Protein AF-A0A2L2X9V8-F1 (afdb_monomer_lite)

Organism: NCBI:txid1898651

Structure (mmCIF, N/CA/C/O backbone):
data_AF-A0A2L2X9V8-F1
#
_entry.id   AF-A0A2L2X9V8-F1
#
loop_
_atom_site.group_PDB
_atom_site.id
_atom_site.type_symbol
_atom_site.label_atom_id
_atom_site.label_alt_id
_atom_site.label_comp_id
_atom_site.label_asym_id
_atom_site.label_entity_id
_atom_site.label_seq_id
_atom_site.pdbx_PDB_ins_code
_atom_site.Cartn_x
_atom_site.Cartn_y
_atom_site.Cartn_z
_atom_site.occupancy
_atom_site.B_iso_or_equiv
_atom_site.auth_seq_id
_atom_site.auth_comp_id
_atom_site.auth_asym_id
_atom_site.auth_atom_id
_atom_site.pdbx_PDB_model_num
ATOM 1 N N . MET A 1 1 ? -13.965 -17.299 -2.813 1.00 47.41 1 MET A N 1
ATOM 2 C CA . MET A 1 1 ? -12.659 -17.551 -3.462 1.00 47.41 1 MET A CA 1
ATOM 3 C C . MET A 1 1 ? -11.838 -18.395 -2.498 1.00 47.41 1 MET A C 1
ATOM 5 O O . MET A 1 1 ? -11.581 -17.929 -1.399 1.00 47.41 1 MET A O 1
ATOM 9 N N . ALA A 1 2 ? -11.554 -19.656 -2.834 1.00 51.97 2 ALA A N 1
ATOM 10 C CA . ALA A 1 2 ? -10.773 -20.550 -1.978 1.00 51.97 2 ALA A CA 1
ATOM 11 C C . ALA A 1 2 ? -9.277 -20.301 -2.220 1.00 51.97 2 ALA A C 1
ATOM 13 O O . ALA A 1 2 ? -8.839 -20.264 -3.369 1.00 51.97 2 ALA A O 1
ATOM 14 N N . PHE A 1 3 ? -8.502 -20.085 -1.158 1.00 63.81 3 PHE A N 1
ATOM 15 C CA . PHE A 1 3 ? -7.055 -19.905 -1.263 1.00 63.81 3 PHE A CA 1
ATOM 16 C C . PHE A 1 3 ? -6.394 -21.240 -1.614 1.00 63.81 3 PHE A C 1
ATOM 18 O O . PHE A 1 3 ? -6.679 -22.260 -0.987 1.00 63.81 3 PHE A O 1
ATOM 25 N N . ARG A 1 4 ? -5.517 -21.246 -2.623 1.00 75.06 4 ARG A N 1
ATOM 26 C CA . ARG A 1 4 ? -4.735 -22.435 -2.975 1.00 75.06 4 ARG A CA 1
ATOM 27 C C . ARG A 1 4 ? -3.573 -22.557 -1.993 1.00 75.06 4 ARG A C 1
ATOM 29 O O . ARG A 1 4 ? -2.796 -21.616 -1.845 1.00 75.06 4 ARG A O 1
ATOM 36 N N . ILE A 1 5 ? -3.447 -23.716 -1.346 1.00 78.94 5 ILE A N 1
ATOM 37 C CA . ILE A 1 5 ? -2.298 -24.038 -0.489 1.00 78.94 5 ILE A CA 1
ATOM 38 C C . ILE A 1 5 ? -1.003 -23.750 -1.268 1.00 78.94 5 ILE A C 1
ATOM 40 O O . ILE A 1 5 ? -0.872 -24.154 -2.424 1.00 78.94 5 ILE A O 1
ATOM 44 N N . GLY A 1 6 ? -0.076 -23.006 -0.657 1.00 83.44 6 GLY A N 1
ATOM 45 C CA . GLY A 1 6 ? 1.194 -22.607 -1.278 1.00 83.44 6 GLY A CA 1
ATOM 46 C C . GLY A 1 6 ? 1.152 -21.332 -2.134 1.00 83.44 6 GLY A C 1
ATOM 47 O O . GLY A 1 6 ? 2.173 -20.965 -2.708 1.00 83.44 6 GLY A O 1
ATOM 48 N N . THR A 1 7 ? 0.011 -20.639 -2.235 1.00 88.62 7 THR A N 1
ATOM 49 C CA . THR A 1 7 ? -0.079 -19.303 -2.858 1.00 88.62 7 THR A CA 1
ATOM 50 C C . THR A 1 7 ? -0.395 -18.255 -1.790 1.00 88.62 7 THR A C 1
ATOM 52 O O . THR A 1 7 ? -1.373 -18.428 -1.057 1.00 88.62 7 THR A O 1
ATOM 55 N N . PRO A 1 8 ? 0.394 -17.173 -1.670 1.00 92.50 8 PRO A N 1
ATOM 56 C CA . PRO A 1 8 ? 0.120 -16.144 -0.677 1.00 92.50 8 PRO A CA 1
ATOM 57 C C . PRO A 1 8 ? -1.165 -15.380 -1.017 1.00 92.50 8 PRO A C 1
ATOM 59 O O . PRO A 1 8 ? -1.542 -15.253 -2.181 1.00 92.50 8 PRO A O 1
ATOM 62 N N . TYR A 1 9 ? -1.822 -14.827 0.007 1.00 89.62 9 TYR A N 1
ATOM 63 C CA . TYR A 1 9 ? -2.959 -13.913 -0.173 1.00 89.62 9 TYR A CA 1
ATOM 64 C C . TYR A 1 9 ? -2.565 -12.671 -0.988 1.00 89.62 9 TYR A C 1
ATOM 66 O O . TYR A 1 9 ? -3.306 -12.219 -1.862 1.00 89.62 9 TYR A O 1
ATOM 74 N N . 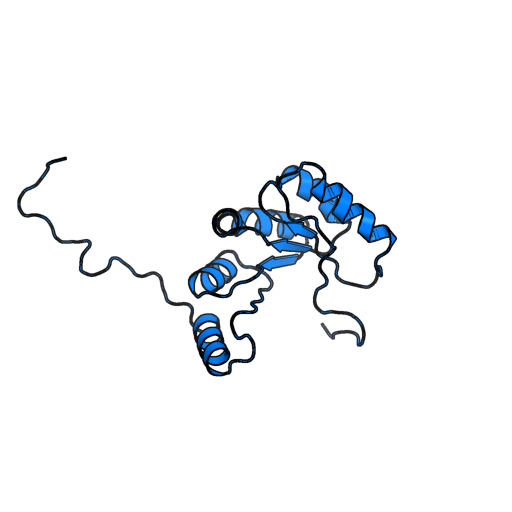LEU A 1 10 ? -1.383 -12.136 -0.684 1.00 93.25 10 LEU A N 1
ATOM 75 C CA . LEU A 1 10 ? -0.794 -10.946 -1.274 1.00 93.25 10 LEU A CA 1
ATOM 76 C C . LEU A 1 10 ? 0.725 -11.128 -1.280 1.00 93.25 10 LEU A C 1
ATOM 78 O O . LEU A 1 10 ? 1.285 -11.590 -0.286 1.00 93.25 10 LEU A O 1
ATOM 82 N N . ALA A 1 11 ? 1.375 -10.764 -2.382 1.00 96.19 11 ALA A N 1
ATOM 83 C CA . ALA A 1 11 ? 2.827 -10.720 -2.488 1.00 96.19 11 ALA A CA 1
ATOM 84 C C . ALA A 1 11 ? 3.242 -9.353 -3.043 1.00 96.19 11 ALA A C 1
ATOM 86 O O . ALA A 1 11 ? 2.618 -8.859 -3.979 1.00 96.19 11 ALA A O 1
ATOM 87 N N . ILE A 1 12 ? 4.257 -8.722 -2.457 1.00 96.44 12 ILE A N 1
ATOM 88 C CA . ILE A 1 12 ? 4.754 -7.414 -2.900 1.00 96.44 12 ILE A CA 1
ATOM 89 C C . ILE A 1 12 ? 6.044 -7.642 -3.674 1.00 96.44 12 ILE A C 1
ATOM 91 O O . ILE A 1 12 ? 6.932 -8.343 -3.188 1.00 96.44 12 ILE A O 1
ATOM 95 N N . VAL A 1 13 ? 6.131 -7.082 -4.877 1.00 95.62 13 VAL A N 1
ATOM 96 C CA . VAL A 1 13 ? 7.367 -7.125 -5.661 1.00 95.62 13 VAL A CA 1
ATOM 97 C C . VAL A 1 13 ? 8.426 -6.266 -4.969 1.00 95.62 13 VAL A C 1
ATOM 99 O O . VAL A 1 13 ? 8.074 -5.182 -4.501 1.00 95.62 13 VAL A O 1
ATOM 102 N N . PRO A 1 14 ? 9.690 -6.722 -4.873 1.00 92.88 14 PRO A N 1
ATOM 103 C CA . PRO A 1 14 ? 10.737 -5.929 -4.245 1.00 92.88 14 PRO A CA 1
ATOM 104 C C . PRO A 1 14 ? 10.878 -4.551 -4.897 1.00 92.88 14 PRO A C 1
ATOM 106 O O . PRO A 1 14 ? 10.948 -4.440 -6.122 1.00 92.88 14 PRO A O 1
ATOM 109 N N . ASP A 1 15 ? 10.957 -3.519 -4.066 1.00 88.44 15 ASP A N 1
ATOM 110 C CA . ASP A 1 15 ? 11.143 -2.128 -4.458 1.00 88.44 15 ASP A CA 1
ATOM 111 C C . ASP A 1 15 ? 12.434 -1.546 -3.859 1.00 88.44 15 ASP A C 1
ATOM 113 O O . ASP A 1 15 ? 13.041 -2.106 -2.943 1.00 88.44 15 ASP A O 1
ATOM 117 N N . ILE A 1 16 ? 12.878 -0.409 -4.398 1.00 82.75 16 ILE A N 1
ATOM 118 C CA . ILE A 1 16 ? 13.930 0.412 -3.787 1.00 82.75 16 ILE A CA 1
ATOM 119 C C . ILE A 1 16 ? 13.243 1.552 -3.058 1.00 82.75 16 ILE A C 1
ATOM 121 O O . ILE A 1 16 ? 12.562 2.356 -3.685 1.00 82.75 16 ILE A O 1
ATOM 125 N N . VAL A 1 17 ? 13.450 1.658 -1.749 1.00 67.75 17 VAL A N 1
ATOM 126 C CA . VAL A 1 17 ? 12.905 2.747 -0.930 1.00 67.75 17 VAL A CA 1
ATOM 127 C C . VAL A 1 17 ? 13.786 3.996 -1.087 1.00 67.75 17 VAL A C 1
ATOM 129 O O . VAL A 1 17 ? 14.706 4.186 -0.297 1.00 67.75 17 VAL A O 1
ATOM 132 N N . ALA A 1 18 ? 13.557 4.826 -2.115 1.00 58.00 18 ALA A N 1
ATOM 133 C CA . ALA A 1 18 ? 14.247 6.113 -2.311 1.00 58.00 18 ALA A CA 1
ATOM 134 C C . ALA A 1 18 ? 13.605 6.995 -3.410 1.00 58.00 18 ALA A C 1
ATOM 136 O O . ALA A 1 18 ? 12.823 6.520 -4.228 1.00 58.00 18 ALA A O 1
ATOM 137 N N . ASP A 1 19 ? 13.990 8.276 -3.432 1.00 56.91 19 ASP A N 1
ATOM 138 C CA . ASP A 1 19 ? 13.474 9.373 -4.276 1.00 56.91 19 ASP A CA 1
ATOM 139 C C . ASP A 1 19 ? 14.181 9.462 -5.656 1.00 56.91 19 ASP A C 1
ATOM 141 O O . ASP A 1 19 ? 14.655 10.521 -6.060 1.00 56.91 19 ASP A O 1
ATOM 145 N N . GLY A 1 20 ? 14.351 8.331 -6.356 1.00 59.19 20 GLY A N 1
ATOM 146 C CA . GLY A 1 20 ? 15.080 8.258 -7.637 1.00 59.19 20 GLY A CA 1
ATOM 147 C C . GLY A 1 20 ? 14.227 7.730 -8.791 1.00 59.19 20 GLY A C 1
ATOM 148 O O . GLY A 1 20 ? 13.398 6.856 -8.584 1.00 59.19 20 GLY A O 1
ATOM 149 N N . GLU A 1 21 ? 14.436 8.213 -10.018 1.00 60.56 21 GLU A N 1
ATOM 150 C CA . GLU A 1 21 ? 13.575 7.912 -11.182 1.00 60.56 21 GLU A CA 1
ATOM 151 C C . GLU A 1 21 ? 13.557 6.427 -11.621 1.00 60.56 21 GLU A C 1
ATOM 153 O O . GLU A 1 21 ? 12.661 6.020 -12.358 1.00 60.56 21 GLU A O 1
ATOM 158 N N . GLU A 1 22 ? 14.479 5.598 -11.120 1.00 70.94 22 GLU A N 1
ATOM 159 C CA . GLU A 1 22 ? 14.679 4.193 -11.523 1.00 70.94 22 GLU A CA 1
ATOM 160 C C . GLU A 1 22 ? 13.861 3.155 -10.712 1.00 70.94 22 GLU A C 1
ATOM 162 O O . GLU A 1 22 ? 13.963 1.948 -10.950 1.00 70.94 22 GLU A O 1
ATOM 167 N N . PHE A 1 23 ? 13.021 3.575 -9.752 1.00 79.06 23 PHE A N 1
ATOM 168 C CA . PHE A 1 23 ? 12.311 2.645 -8.848 1.00 79.06 23 PHE A CA 1
ATOM 169 C C . PHE A 1 23 ? 11.378 1.658 -9.581 1.00 79.06 23 PHE A C 1
ATOM 171 O O . PHE A 1 23 ? 11.196 0.511 -9.151 1.00 79.06 23 PHE A O 1
ATOM 178 N N . LEU A 1 24 ? 10.748 2.105 -10.673 1.00 86.00 24 LEU A N 1
ATOM 179 C CA . LEU A 1 24 ? 9.698 1.342 -11.348 1.00 86.00 24 LEU A CA 1
ATOM 180 C C . LEU A 1 24 ? 10.306 0.247 -12.211 1.00 86.00 24 LEU A C 1
ATOM 182 O O . LEU A 1 24 ? 9.855 -0.894 -12.169 1.00 86.00 24 LEU A O 1
ATOM 186 N N . GLU A 1 25 ? 11.365 0.589 -12.939 1.00 88.56 25 GLU A N 1
ATOM 187 C CA . GLU A 1 25 ? 12.118 -0.350 -13.764 1.00 88.56 25 GLU A CA 1
ATOM 188 C C . GLU A 1 25 ? 12.740 -1.449 -12.907 1.00 88.56 25 GLU A C 1
ATOM 190 O O . GLU A 1 25 ? 12.640 -2.625 -13.254 1.00 88.56 25 GLU A O 1
ATOM 195 N N . PHE A 1 26 ? 13.296 -1.093 -11.743 1.00 89.94 26 PHE A N 1
ATOM 196 C CA . PHE A 1 26 ? 13.781 -2.080 -10.781 1.00 89.94 26 PHE A CA 1
ATOM 197 C C . PHE A 1 26 ? 12.683 -3.074 -10.384 1.00 89.94 26 PHE A C 1
ATOM 199 O O . PHE A 1 26 ? 12.890 -4.285 -10.465 1.00 89.94 26 PHE A O 1
ATOM 206 N N . SER A 1 27 ? 11.502 -2.571 -10.013 1.00 91.56 27 SER A N 1
ATOM 207 C CA . SER A 1 27 ? 10.363 -3.414 -9.628 1.00 91.56 27 SER A CA 1
ATOM 208 C C . SER A 1 27 ? 9.910 -4.311 -10.788 1.00 91.56 27 SER A C 1
ATOM 210 O O . SER A 1 27 ? 9.664 -5.498 -10.601 1.00 91.56 27 SER A O 1
ATOM 212 N N . ILE A 1 28 ? 9.844 -3.781 -12.012 1.00 91.94 28 ILE A N 1
ATOM 213 C CA . ILE A 1 28 ? 9.445 -4.548 -13.202 1.00 91.94 28 ILE A CA 1
ATOM 214 C C . ILE A 1 28 ? 10.425 -5.693 -13.478 1.00 91.94 28 ILE A C 1
ATOM 216 O O . ILE A 1 28 ? 9.986 -6.813 -13.731 1.00 91.94 28 ILE A O 1
ATOM 220 N N . ARG A 1 29 ? 11.738 -5.453 -13.375 1.00 93.75 29 ARG A N 1
ATOM 221 C CA . ARG A 1 29 ? 12.770 -6.474 -13.637 1.00 93.75 29 ARG A CA 1
ATOM 222 C C . ARG A 1 29 ? 12.670 -7.688 -12.716 1.00 93.75 29 ARG A C 1
ATOM 224 O O . ARG A 1 29 ? 13.110 -8.771 -13.092 1.00 93.75 29 ARG A O 1
ATOM 231 N N . TRP A 1 30 ? 12.083 -7.547 -11.529 1.00 95.06 30 TRP A N 1
ATOM 232 C CA . TRP A 1 30 ? 11.840 -8.690 -10.651 1.00 95.06 30 TRP A CA 1
ATOM 233 C C . TRP A 1 30 ? 10.807 -9.667 -11.210 1.00 95.06 30 TRP A C 1
ATOM 235 O O . TRP A 1 30 ? 10.910 -10.859 -10.930 1.00 95.06 30 TRP A O 1
ATOM 245 N N . LEU A 1 31 ? 9.849 -9.220 -12.029 1.00 93.88 31 LEU A N 1
ATOM 246 C CA . LEU A 1 31 ? 8.808 -10.097 -12.580 1.00 93.88 31 LEU A CA 1
ATOM 247 C C . LEU A 1 31 ? 9.378 -11.251 -13.422 1.00 93.88 31 LEU A C 1
ATOM 249 O O . LEU A 1 31 ? 8.747 -12.305 -13.502 1.00 93.88 31 LEU A O 1
ATOM 253 N N . ASP A 1 32 ? 10.584 -11.094 -13.975 1.00 94.44 32 ASP A N 1
ATOM 254 C CA . ASP A 1 32 ? 11.287 -12.145 -14.721 1.00 94.44 32 ASP A CA 1
ATOM 255 C C . ASP A 1 32 ? 11.729 -13.323 -13.835 1.00 94.44 32 ASP A C 1
ATOM 257 O O . ASP A 1 32 ? 11.866 -14.450 -14.312 1.00 94.44 32 ASP A O 1
ATOM 261 N N . TRP A 1 33 ? 11.918 -13.079 -12.536 1.00 95.44 33 TRP A N 1
ATOM 262 C CA . TRP A 1 33 ? 12.455 -14.043 -11.568 1.00 95.44 33 TRP A CA 1
ATOM 263 C C . TRP A 1 33 ? 11.398 -14.568 -10.595 1.00 95.44 33 TRP A C 1
ATOM 265 O O . TRP A 1 33 ? 11.626 -15.552 -9.890 1.00 95.44 33 TRP A O 1
ATOM 275 N N . LEU A 1 34 ? 10.243 -13.906 -10.525 1.00 94.75 34 LEU A N 1
ATOM 276 C CA . LEU A 1 34 ? 9.209 -14.205 -9.546 1.00 94.75 34 LEU A CA 1
ATOM 277 C C . LEU A 1 34 ? 8.207 -15.262 -10.055 1.00 94.75 34 LEU A C 1
ATOM 279 O O . LEU A 1 34 ? 7.841 -15.280 -11.233 1.00 94.75 34 LEU A O 1
ATOM 283 N N . PRO A 1 35 ? 7.685 -16.137 -9.171 1.00 93.62 35 PRO A N 1
ATOM 284 C CA . PRO A 1 35 ? 6.634 -17.087 -9.524 1.00 93.62 35 PRO A CA 1
ATOM 285 C C . PRO A 1 35 ? 5.400 -16.407 -10.134 1.00 93.62 35 PRO A C 1
ATOM 287 O O . PRO A 1 35 ? 4.674 -15.686 -9.449 1.00 93.62 35 PRO A O 1
ATOM 290 N N . ARG A 1 36 ? 5.092 -16.702 -11.402 1.00 91.31 36 ARG A N 1
ATOM 291 C CA . ARG A 1 36 ? 3.957 -16.095 -12.133 1.00 91.31 36 ARG A CA 1
ATOM 292 C C . ARG A 1 36 ? 2.579 -16.380 -11.528 1.00 91.31 36 ARG A C 1
ATOM 294 O O . ARG A 1 36 ? 1.623 -15.673 -11.812 1.00 91.31 36 ARG A O 1
ATOM 301 N N . ALA A 1 37 ? 2.464 -17.435 -10.723 1.00 91.00 37 ALA A N 1
ATOM 302 C CA . ALA A 1 37 ? 1.203 -17.842 -10.109 1.00 91.00 37 ALA A CA 1
ATOM 303 C C . ALA A 1 37 ? 0.813 -17.000 -8.880 1.00 91.00 37 ALA A C 1
ATOM 305 O O . ALA A 1 37 ? -0.296 -17.156 -8.368 1.00 91.00 37 ALA A O 1
ATOM 306 N N . TRP A 1 38 ? 1.715 -16.163 -8.360 1.00 94.69 38 TRP A N 1
ATOM 307 C CA . TRP A 1 38 ? 1.458 -15.385 -7.150 1.00 94.69 38 TRP A CA 1
ATOM 308 C C . TRP A 1 38 ? 0.804 -14.031 -7.463 1.00 94.69 38 TRP A C 1
ATOM 310 O O . TRP A 1 38 ? 1.046 -13.449 -8.521 1.00 94.69 38 TRP A O 1
ATOM 320 N N . PRO A 1 39 ? -0.027 -13.505 -6.546 1.00 95.31 39 PRO A N 1
ATOM 321 C CA . PRO A 1 39 ? -0.675 -12.211 -6.710 1.00 95.31 39 PRO A CA 1
ATOM 322 C C . PRO A 1 39 ? 0.309 -11.077 -6.400 1.00 95.31 39 PRO A C 1
ATOM 324 O O . PRO A 1 39 ? 0.303 -10.542 -5.293 1.00 95.31 39 PRO A O 1
ATOM 327 N N . TRP A 1 40 ? 1.155 -10.728 -7.368 1.00 97.44 40 TRP A N 1
ATOM 328 C CA . TRP A 1 40 ? 2.163 -9.675 -7.233 1.00 97.44 40 TRP A CA 1
ATOM 329 C C . TRP A 1 40 ? 1.570 -8.267 -7.295 1.00 97.44 40 TRP A C 1
ATOM 331 O O . TRP A 1 40 ? 0.927 -7.888 -8.275 1.00 97.44 40 TRP A O 1
ATOM 341 N N . TYR A 1 41 ? 1.815 -7.484 -6.251 1.00 98.12 41 TYR A N 1
ATOM 342 C CA . TYR A 1 41 ? 1.464 -6.074 -6.149 1.00 98.12 41 TYR A CA 1
ATOM 343 C C . TYR A 1 41 ? 2.699 -5.210 -6.386 1.00 98.12 41 TYR A C 1
ATOM 345 O O . TYR A 1 41 ? 3.788 -5.528 -5.904 1.00 98.12 41 TYR A O 1
ATOM 353 N N . LEU A 1 42 ? 2.500 -4.085 -7.070 1.00 97.12 42 LEU A N 1
ATOM 354 C CA . LEU A 1 42 ? 3.499 -3.031 -7.182 1.00 97.12 42 LEU A CA 1
ATOM 355 C C . LEU A 1 42 ? 3.435 -2.140 -5.938 1.00 97.12 42 LEU A C 1
ATOM 357 O O . LEU A 1 42 ? 2.378 -1.570 -5.641 1.00 97.12 42 LEU A O 1
ATOM 361 N N . ALA A 1 43 ? 4.547 -2.011 -5.217 1.00 95.81 43 ALA A N 1
ATOM 362 C CA . ALA A 1 43 ? 4.665 -1.039 -4.139 1.00 95.81 43 ALA A CA 1
ATOM 363 C C . ALA A 1 43 ? 4.727 0.379 -4.720 1.00 95.81 43 ALA A C 1
ATOM 365 O O . ALA A 1 43 ? 5.555 0.663 -5.580 1.00 95.81 43 ALA A O 1
ATOM 366 N N . VAL A 1 44 ? 3.850 1.270 -4.249 1.00 95.31 44 VAL A N 1
ATOM 367 C CA . VAL A 1 44 ? 3.908 2.702 -4.573 1.00 95.31 44 VAL A CA 1
ATOM 368 C C . VAL A 1 44 ? 4.256 3.521 -3.341 1.00 95.31 44 VAL A C 1
ATOM 370 O O . VAL A 1 44 ? 3.718 3.286 -2.256 1.00 95.31 44 VAL A O 1
ATOM 373 N N . GLN A 1 45 ? 5.142 4.496 -3.498 1.00 92.69 45 GLN A N 1
ATOM 374 C CA . GLN A 1 45 ? 5.680 5.307 -2.403 1.00 92.69 45 GLN A CA 1
ATOM 375 C C . GLN A 1 45 ? 5.982 6.738 -2.864 1.00 92.69 45 GLN A C 1
ATOM 377 O O . GLN A 1 45 ? 5.724 7.097 -4.012 1.00 92.69 45 GLN A O 1
ATOM 382 N N . ASP A 1 46 ? 6.497 7.564 -1.956 1.00 91.75 46 ASP A N 1
ATOM 383 C CA . ASP A 1 46 ? 6.920 8.935 -2.238 1.00 91.75 46 ASP A CA 1
ATOM 384 C C . ASP A 1 46 ? 7.790 9.014 -3.512 1.00 91.75 46 ASP A C 1
ATOM 386 O O . ASP A 1 46 ? 8.570 8.109 -3.795 1.00 91.75 46 ASP A O 1
ATOM 390 N N . GLY A 1 47 ? 7.602 10.073 -4.304 1.00 88.38 47 GLY A N 1
ATOM 391 C CA . GLY A 1 47 ? 8.312 10.287 -5.575 1.00 88.38 47 GLY A CA 1
ATOM 392 C C . GLY A 1 47 ? 7.652 9.647 -6.806 1.00 88.38 47 GLY A C 1
ATOM 393 O O . GLY A 1 47 ? 7.890 10.092 -7.929 1.00 88.38 47 GLY A O 1
ATOM 394 N N . MET A 1 48 ? 6.755 8.668 -6.634 1.00 90.69 48 MET A N 1
ATOM 395 C CA . MET A 1 48 ? 6.088 8.018 -7.769 1.00 90.69 48 MET A CA 1
ATOM 396 C C . MET A 1 48 ? 4.944 8.858 -8.359 1.00 90.69 48 MET A C 1
ATOM 398 O O . MET A 1 48 ? 4.112 9.401 -7.626 1.00 90.69 48 MET A O 1
ATOM 402 N N . ARG A 1 49 ? 4.845 8.897 -9.695 1.00 92.44 49 ARG A N 1
ATOM 403 C CA . ARG A 1 49 ? 3.752 9.567 -10.425 1.00 92.44 49 ARG A CA 1
ATOM 404 C C . ARG A 1 49 ? 2.694 8.574 -10.905 1.00 92.44 49 ARG A C 1
ATOM 406 O O . ARG A 1 49 ? 3.011 7.443 -11.277 1.00 92.44 49 ARG A O 1
ATOM 413 N N . LEU A 1 50 ? 1.432 9.008 -10.929 1.00 95.69 50 LEU A N 1
ATOM 414 C CA . LEU A 1 50 ? 0.295 8.168 -11.330 1.00 95.69 50 LEU A CA 1
ATOM 415 C C . LEU A 1 50 ? 0.441 7.663 -12.768 1.00 95.69 50 LEU A C 1
ATOM 417 O O . LEU A 1 50 ? 0.101 6.519 -13.046 1.00 95.69 50 LEU A O 1
ATOM 421 N N . GLU A 1 51 ? 0.954 8.499 -13.666 1.00 94.81 51 GLU A N 1
ATOM 422 C CA . GLU A 1 51 ? 1.086 8.214 -15.096 1.00 94.81 51 GLU A CA 1
ATOM 423 C C . GLU A 1 51 ? 2.118 7.114 -15.352 1.00 94.81 51 GLU A C 1
ATOM 425 O O . GLU A 1 51 ? 1.857 6.196 -16.124 1.00 94.81 51 GLU A O 1
ATOM 430 N N . GLN A 1 52 ? 3.257 7.168 -14.654 1.00 91.56 52 GLN A N 1
ATOM 431 C CA . GLN A 1 52 ? 4.305 6.148 -14.755 1.00 91.56 52 GLN A CA 1
ATOM 432 C C . GLN A 1 52 ? 3.788 4.798 -14.255 1.00 91.56 52 GLN A C 1
ATOM 434 O O . GLN A 1 52 ? 3.914 3.779 -14.928 1.00 91.56 52 GLN A O 1
ATOM 439 N N . VAL A 1 53 ? 3.134 4.795 -13.090 1.00 94.44 53 VAL A N 1
ATOM 440 C CA . VAL A 1 53 ? 2.567 3.570 -12.517 1.00 94.44 53 VAL A CA 1
ATOM 441 C C . VAL A 1 53 ? 1.455 3.010 -13.402 1.00 94.44 53 VAL A C 1
ATOM 443 O O . VAL A 1 53 ? 1.387 1.799 -13.589 1.00 94.44 53 VAL A O 1
ATOM 446 N N . ALA A 1 54 ? 0.619 3.867 -13.997 1.00 96.25 54 ALA A N 1
ATOM 447 C CA . ALA A 1 54 ? -0.448 3.447 -14.900 1.00 96.25 54 ALA A CA 1
ATOM 448 C C . ALA A 1 54 ? 0.065 2.654 -16.110 1.00 96.25 54 ALA A C 1
ATOM 450 O O . ALA A 1 54 ? -0.650 1.772 -16.576 1.00 96.25 54 ALA A O 1
ATOM 451 N N . GLN A 1 55 ? 1.270 2.959 -16.603 1.00 93.31 55 GLN A N 1
ATOM 452 C CA . GLN A 1 55 ? 1.897 2.265 -17.733 1.00 93.31 55 GLN A CA 1
ATOM 453 C C . GLN A 1 55 ? 2.497 0.907 -17.346 1.00 93.31 55 GLN A C 1
ATOM 455 O O . GLN A 1 55 ? 2.584 0.016 -18.182 1.00 93.31 55 GLN A O 1
ATOM 460 N N . ALA A 1 56 ? 2.898 0.730 -16.086 1.00 92.44 56 ALA A N 1
ATOM 461 C CA . ALA A 1 56 ? 3.536 -0.498 -15.613 1.00 92.44 56 ALA A CA 1
ATOM 462 C C . ALA A 1 56 ? 2.561 -1.517 -15.005 1.00 92.44 56 ALA A C 1
ATOM 464 O O . ALA A 1 56 ? 2.913 -2.682 -14.824 1.00 92.44 56 ALA A O 1
ATOM 465 N N . LEU A 1 57 ? 1.344 -1.095 -14.652 1.00 95.12 57 LEU A N 1
ATOM 466 C CA . LEU A 1 57 ? 0.454 -1.871 -13.788 1.00 95.12 57 LEU A CA 1
ATOM 467 C C . LEU A 1 57 ? -0.087 -3.163 -14.428 1.00 95.12 57 LEU A C 1
ATOM 469 O O . LEU A 1 57 ? -0.592 -4.036 -13.717 1.00 95.12 57 LEU A O 1
ATOM 473 N N . ASP A 1 58 ? 0.034 -3.320 -15.746 1.00 93.69 58 ASP A N 1
ATOM 474 C CA . ASP A 1 58 ? -0.410 -4.514 -16.469 1.00 93.69 58 ASP A CA 1
ATOM 475 C C . ASP A 1 58 ? 0.235 -5.799 -15.938 1.00 93.69 58 ASP A C 1
ATOM 477 O O . ASP A 1 58 ? -0.467 -6.799 -15.776 1.00 93.69 58 ASP A O 1
ATOM 481 N N . GLY A 1 59 ? 1.515 -5.743 -15.552 1.00 92.25 59 GLY A N 1
ATOM 482 C CA . GLY A 1 59 ? 2.260 -6.875 -14.987 1.00 92.25 59 GLY A CA 1
ATOM 483 C C . GLY A 1 59 ? 1.892 -7.252 -13.546 1.00 92.25 59 GLY A C 1
ATOM 484 O O . GLY A 1 59 ? 2.396 -8.245 -13.026 1.00 92.25 59 GLY A O 1
ATOM 485 N N . PHE A 1 60 ? 1.014 -6.489 -12.892 1.00 97.25 60 PHE A N 1
ATOM 486 C CA . PHE A 1 60 ? 0.687 -6.641 -11.475 1.00 97.25 60 PHE A CA 1
ATOM 487 C C . PHE A 1 60 ? -0.808 -6.900 -11.278 1.00 97.25 60 PHE A C 1
ATOM 489 O O . PHE A 1 60 ? -1.650 -6.505 -12.089 1.00 97.25 60 PHE A O 1
ATOM 496 N N . VAL A 1 61 ? -1.173 -7.539 -10.164 1.00 97.75 61 VAL A N 1
ATOM 497 C CA . VAL A 1 61 ? -2.585 -7.733 -9.785 1.00 97.75 61 VAL A CA 1
ATOM 498 C C . VAL A 1 61 ? -3.159 -6.536 -9.023 1.00 97.75 61 VAL A C 1
ATOM 500 O O . VAL A 1 61 ? -4.376 -6.440 -8.838 1.00 97.75 61 VAL A O 1
ATOM 503 N N . GLY A 1 62 ? -2.300 -5.632 -8.546 1.00 98.12 62 GLY A N 1
ATOM 504 C CA . GLY A 1 62 ? -2.706 -4.532 -7.685 1.00 98.12 62 GLY A CA 1
ATOM 505 C C . GLY A 1 62 ? -1.598 -3.565 -7.290 1.00 98.12 62 GLY A C 1
ATOM 506 O O . GLY A 1 62 ? -0.421 -3.773 -7.575 1.00 98.12 62 GLY A O 1
ATOM 507 N N . ILE A 1 63 ? -2.018 -2.511 -6.594 1.00 98.50 63 ILE A N 1
ATOM 508 C CA . ILE A 1 63 ? -1.170 -1.486 -5.984 1.00 98.50 63 ILE A CA 1
ATOM 509 C C . ILE A 1 63 ? -1.095 -1.725 -4.476 1.00 98.50 63 ILE A C 1
ATOM 511 O O . ILE A 1 63 ? -2.123 -1.856 -3.807 1.00 98.50 63 ILE A O 1
ATOM 515 N N . PHE A 1 64 ? 0.121 -1.747 -3.940 1.00 98.12 64 PHE A N 1
ATOM 516 C CA . PHE A 1 64 ? 0.415 -1.745 -2.513 1.00 98.12 64 PHE A CA 1
ATOM 517 C C . PHE A 1 64 ? 0.881 -0.338 -2.115 1.00 98.12 64 PHE A C 1
ATOM 519 O O . PHE A 1 64 ? 1.991 0.078 -2.433 1.00 98.12 64 PHE A O 1
ATOM 526 N N . LEU A 1 65 ? 0.023 0.441 -1.453 1.00 97.81 65 LEU A N 1
ATOM 527 C CA . LEU A 1 65 ? 0.328 1.826 -1.094 1.00 97.81 65 LEU A CA 1
ATOM 528 C C . LEU A 1 65 ? 1.243 1.877 0.129 1.00 97.81 65 LEU A C 1
ATOM 530 O O . LEU A 1 65 ? 0.761 1.784 1.257 1.00 97.81 65 LEU A O 1
ATOM 534 N N . GLY A 1 66 ? 2.535 2.088 -0.085 1.00 95.06 66 GLY A N 1
ATOM 535 C CA . GLY A 1 66 ? 3.566 2.352 0.914 1.00 95.06 66 GLY A CA 1
ATOM 536 C C . GLY A 1 66 ? 3.703 3.839 1.263 1.00 95.06 66 GLY A C 1
ATOM 537 O O . GLY A 1 66 ? 2.70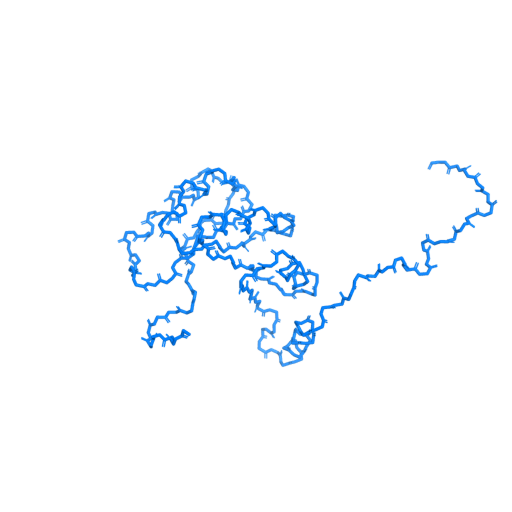9 4.561 1.369 1.00 95.06 66 GLY A O 1
ATOM 538 N N . GLY A 1 67 ? 4.940 4.268 1.518 1.00 93.31 67 GLY A N 1
ATOM 539 C CA . GLY A 1 67 ? 5.303 5.677 1.686 1.00 93.31 67 GLY A CA 1
ATOM 540 C C . GLY A 1 67 ? 4.966 6.333 3.031 1.00 93.31 67 GLY A C 1
ATOM 541 O O . GLY A 1 67 ? 4.546 5.690 4.008 1.00 93.31 67 GLY A O 1
ATOM 542 N N . SER A 1 68 ? 5.205 7.643 3.064 1.00 94.31 68 SER A N 1
ATOM 543 C CA . SER A 1 68 ? 5.008 8.563 4.180 1.00 94.31 68 SER A CA 1
ATOM 544 C C . SER A 1 68 ? 3.526 8.818 4.476 1.00 94.31 68 SER A C 1
ATOM 546 O O . SER A 1 68 ? 2.632 8.479 3.701 1.00 94.31 68 SER A O 1
ATOM 548 N N . ASN A 1 69 ? 3.232 9.465 5.611 1.00 95.25 69 ASN A N 1
ATOM 549 C CA . ASN A 1 69 ? 1.857 9.875 5.921 1.00 95.25 69 ASN A CA 1
ATOM 550 C C . ASN A 1 69 ? 1.314 10.889 4.898 1.00 95.25 69 ASN A C 1
ATOM 552 O O . ASN A 1 69 ? 0.135 10.823 4.558 1.00 95.25 69 ASN A O 1
ATOM 556 N N . ARG A 1 70 ? 2.165 11.798 4.394 1.00 95.31 70 ARG A N 1
ATOM 557 C CA . ARG A 1 70 ? 1.787 12.786 3.373 1.00 95.31 70 ARG A CA 1
ATOM 558 C C . ARG A 1 70 ? 1.443 12.095 2.058 1.00 95.31 70 ARG A C 1
ATOM 560 O O . ARG A 1 70 ? 0.410 12.397 1.473 1.00 95.31 70 ARG A O 1
ATOM 567 N N . PHE A 1 71 ? 2.254 11.129 1.638 1.00 95.56 71 PHE A N 1
ATOM 568 C CA . PHE A 1 71 ? 1.968 10.345 0.442 1.00 95.56 71 PHE A CA 1
ATOM 569 C C . PHE A 1 71 ? 0.689 9.522 0.603 1.00 95.56 71 PHE A C 1
ATOM 571 O O . PHE A 1 71 ? -0.187 9.550 -0.256 1.00 95.56 71 PHE A O 1
ATOM 578 N N . LYS A 1 72 ? 0.499 8.878 1.757 1.00 96.81 72 LYS A N 1
ATOM 579 C CA . LYS A 1 72 ? -0.720 8.117 2.054 1.00 96.81 72 LYS A CA 1
ATOM 580 C C . LYS A 1 72 ? -1.995 8.957 2.086 1.00 96.81 72 LYS A C 1
ATOM 582 O O . LYS A 1 72 ? -3.058 8.426 1.782 1.00 96.81 72 LYS A O 1
ATOM 587 N N . ALA A 1 73 ? -1.914 10.256 2.374 1.00 96.56 73 ALA A N 1
ATOM 588 C CA . ALA A 1 73 ? -3.061 11.158 2.246 1.00 96.56 73 ALA A CA 1
ATOM 589 C C . ALA A 1 73 ? -3.587 11.247 0.796 1.00 96.56 73 ALA A C 1
ATOM 591 O O . ALA A 1 73 ? -4.745 11.590 0.579 1.00 96.56 73 ALA A O 1
ATOM 592 N N . THR A 1 74 ? -2.773 10.871 -0.198 1.00 97.69 74 THR A N 1
ATOM 593 C CA . THR A 1 74 ? -3.161 10.796 -1.617 1.00 97.69 74 THR A CA 1
ATOM 594 C C . THR A 1 74 ? -3.815 9.460 -2.009 1.00 97.69 74 THR A C 1
ATOM 596 O O . THR A 1 74 ? -4.087 9.231 -3.187 1.00 97.69 74 THR A O 1
ATOM 599 N N . ALA A 1 75 ? -4.108 8.571 -1.047 1.00 98.38 75 ALA A N 1
ATOM 600 C CA . ALA A 1 75 ? -4.581 7.203 -1.293 1.00 98.38 75 ALA A CA 1
ATOM 601 C C . ALA A 1 75 ? -5.772 7.090 -2.256 1.00 98.38 75 ALA A C 1
ATOM 603 O O . ALA A 1 75 ? -5.838 6.136 -3.030 1.00 98.38 75 ALA A O 1
ATOM 604 N N . LEU A 1 76 ? -6.688 8.064 -2.252 1.00 98.62 76 LEU A N 1
ATOM 605 C CA . LEU A 1 76 ? -7.842 8.078 -3.151 1.00 98.62 76 LEU A CA 1
ATOM 606 C C . LEU A 1 76 ? -7.434 8.036 -4.633 1.00 98.62 76 LEU A C 1
ATOM 608 O O . LEU A 1 76 ? -8.082 7.353 -5.425 1.00 98.62 76 LEU A O 1
ATOM 612 N N . TYR A 1 77 ? -6.364 8.737 -5.016 1.00 98.56 77 TYR A N 1
ATOM 613 C CA . TYR A 1 77 ? -5.896 8.774 -6.403 1.00 98.56 77 TYR A CA 1
ATOM 614 C C . TYR A 1 77 ? -5.317 7.427 -6.836 1.00 98.56 77 TYR A C 1
ATOM 616 O O . TYR A 1 77 ? -5.668 6.915 -7.899 1.00 98.56 77 TYR A O 1
ATOM 624 N N . TRP A 1 78 ? -4.514 6.810 -5.971 1.00 98.62 78 TRP A N 1
ATOM 625 C CA . TRP A 1 78 ? -3.934 5.488 -6.206 1.00 98.62 78 TRP A CA 1
ATOM 626 C C . TRP A 1 78 ? -4.996 4.391 -6.273 1.00 98.62 78 TRP A C 1
ATOM 628 O O . TRP A 1 78 ? -4.977 3.560 -7.179 1.00 98.62 78 TRP A O 1
ATOM 638 N N . ARG A 1 79 ? -5.984 4.432 -5.373 1.00 98.62 79 ARG A N 1
ATOM 639 C CA . ARG A 1 79 ? -7.132 3.519 -5.400 1.00 98.62 79 ARG A CA 1
ATOM 640 C C . ARG A 1 79 ? -7.935 3.674 -6.690 1.00 98.62 79 ARG A C 1
ATOM 642 O O . ARG A 1 79 ? -8.283 2.678 -7.318 1.00 98.62 79 ARG A O 1
ATOM 649 N N . ARG A 1 80 ? -8.212 4.912 -7.119 1.00 98.62 80 ARG A N 1
ATOM 650 C CA . ARG A 1 80 ? -8.901 5.186 -8.392 1.00 98.62 80 ARG A CA 1
ATOM 651 C C . ARG A 1 80 ? -8.120 4.659 -9.591 1.00 98.62 80 ARG A C 1
ATOM 653 O O . ARG A 1 80 ? -8.745 4.105 -10.488 1.00 98.62 80 ARG A O 1
ATOM 660 N N . LEU A 1 81 ? -6.796 4.822 -9.612 1.00 98.56 81 LEU A N 1
ATOM 661 C CA . LEU A 1 81 ? -5.948 4.263 -10.665 1.00 98.56 81 LEU A CA 1
ATOM 662 C C . LEU A 1 81 ? -6.063 2.734 -10.716 1.00 98.56 81 LEU A C 1
ATOM 664 O O . LEU A 1 81 ? -6.388 2.199 -11.773 1.00 98.56 81 LEU A O 1
ATOM 668 N N . ALA A 1 82 ? -5.874 2.054 -9.580 1.00 98.56 82 ALA A N 1
ATOM 669 C CA . ALA A 1 82 ? -5.974 0.597 -9.502 1.00 98.56 82 ALA A CA 1
ATOM 670 C C . ALA A 1 82 ? -7.336 0.095 -10.004 1.00 98.56 82 ALA A C 1
ATOM 672 O O . ALA A 1 82 ? -7.405 -0.701 -10.938 1.00 98.56 82 ALA A O 1
ATOM 673 N N . HIS A 1 83 ? -8.430 0.620 -9.445 1.00 98.56 83 HIS A N 1
ATOM 674 C CA . HIS A 1 83 ? -9.782 0.168 -9.787 1.00 98.56 83 HIS A CA 1
ATOM 675 C C . HIS A 1 83 ? -10.165 0.479 -11.237 1.00 98.56 83 HIS A C 1
ATOM 677 O O . HIS A 1 83 ? -10.813 -0.345 -11.876 1.00 98.56 83 HIS A O 1
ATOM 683 N N . ARG A 1 84 ? -9.725 1.618 -11.795 1.00 98.31 84 ARG A N 1
ATOM 684 C CA . ARG A 1 84 ? -9.934 1.943 -13.219 1.00 98.31 84 ARG A CA 1
ATOM 685 C C . ARG A 1 84 ? -9.305 0.923 -14.165 1.00 98.31 84 ARG A C 1
ATOM 687 O O . ARG A 1 84 ? -9.818 0.745 -15.261 1.00 98.31 84 ARG A O 1
ATOM 694 N N . GLN A 1 85 ? -8.214 0.282 -13.758 1.00 98.19 85 GLN A N 1
ATOM 695 C CA . GLN A 1 85 ? -7.545 -0.762 -14.537 1.00 98.19 85 GLN A CA 1
ATOM 696 C C . GLN A 1 85 ? -7.942 -2.183 -14.093 1.00 98.19 85 GLN A C 1
ATOM 698 O O . GLN A 1 85 ? -7.279 -3.156 -14.445 1.00 98.19 85 GLN A O 1
ATOM 703 N N . GLY A 1 86 ? -9.006 -2.325 -13.290 1.00 98.00 86 GLY A N 1
ATOM 704 C CA . GLY A 1 86 ? -9.466 -3.625 -12.790 1.00 98.00 86 GLY A CA 1
ATOM 705 C C . GLY A 1 86 ? -8.499 -4.296 -11.806 1.00 98.00 86 GLY A C 1
ATOM 706 O O . GLY A 1 86 ? -8.547 -5.511 -11.624 1.00 98.00 86 GLY A O 1
ATOM 707 N N . LYS A 1 87 ? -7.602 -3.524 -11.185 1.00 98.25 87 LYS A N 1
ATOM 708 C CA . LYS A 1 87 ? -6.574 -3.995 -10.251 1.00 98.25 87 LYS A CA 1
ATOM 709 C C . LYS A 1 87 ? -7.007 -3.780 -8.800 1.00 98.25 87 LYS A C 1
ATOM 711 O O . LYS A 1 87 ? -7.827 -2.911 -8.505 1.00 98.25 87 LYS A O 1
ATOM 716 N N . ARG A 1 88 ? -6.423 -4.549 -7.879 1.00 98.31 88 ARG A N 1
ATOM 717 C CA . ARG A 1 88 ? -6.668 -4.435 -6.429 1.00 98.31 88 ARG A CA 1
ATOM 718 C C . ARG A 1 88 ? -5.855 -3.301 -5.803 1.00 98.31 88 ARG A C 1
ATOM 720 O O . ARG A 1 88 ? -4.802 -2.928 -6.310 1.00 98.31 88 ARG A O 1
ATOM 727 N N . PHE A 1 89 ? -6.293 -2.804 -4.656 1.00 98.75 89 PHE A N 1
ATOM 728 C CA . PHE A 1 89 ? -5.625 -1.755 -3.897 1.00 98.75 89 PHE A CA 1
ATOM 729 C C . PHE A 1 89 ? -5.492 -2.136 -2.418 1.00 98.75 89 PHE A C 1
ATOM 731 O O . PHE A 1 89 ? -6.484 -2.381 -1.728 1.00 98.75 89 PHE A O 1
ATOM 738 N N . HIS A 1 90 ? -4.254 -2.165 -1.928 1.00 98.56 90 HIS A N 1
ATOM 739 C CA . HIS A 1 90 ? -3.911 -2.491 -0.547 1.00 98.56 90 HIS A CA 1
ATOM 740 C C . HIS A 1 90 ? -3.272 -1.286 0.150 1.00 98.56 90 HIS A C 1
ATOM 742 O O . HIS A 1 90 ? -2.303 -0.718 -0.354 1.00 98.56 90 HIS A O 1
ATOM 748 N N . TYR A 1 91 ? -3.794 -0.887 1.310 1.00 98.38 91 TYR A N 1
ATOM 749 C CA . TYR A 1 91 ? -3.276 0.253 2.068 1.00 98.38 91 TYR A CA 1
ATOM 750 C C . TYR A 1 91 ? -2.272 -0.205 3.131 1.00 98.38 91 TYR A C 1
ATOM 752 O O . TYR A 1 91 ? -2.684 -0.755 4.151 1.00 98.38 91 TYR A O 1
ATOM 760 N N . ALA A 1 92 ? -0.984 0.111 2.935 1.00 97.25 92 ALA A N 1
ATOM 761 C CA . ALA A 1 92 ? 0.073 -0.404 3.800 1.00 97.25 92 ALA A CA 1
ATOM 762 C C . ALA A 1 92 ? 0.113 0.218 5.204 1.00 97.25 92 ALA A C 1
ATOM 764 O O . ALA A 1 92 ? -0.125 1.425 5.364 1.00 97.25 92 ALA A O 1
ATOM 765 N N . ARG A 1 93 ? 0.571 -0.545 6.202 1.00 95.75 93 ARG A N 1
ATOM 766 C CA . ARG A 1 93 ? 0.932 -0.058 7.556 1.00 95.75 93 ARG A CA 1
ATOM 767 C C . ARG A 1 93 ? -0.125 0.864 8.188 1.00 95.75 93 ARG A C 1
ATOM 769 O O . ARG A 1 93 ? 0.189 1.955 8.690 1.00 95.75 93 ARG A O 1
ATOM 776 N N . ALA A 1 94 ? -1.380 0.430 8.192 1.00 96.00 94 ALA A N 1
ATOM 777 C CA . ALA A 1 94 ? -2.514 1.111 8.809 1.00 96.00 94 ALA A CA 1
ATOM 778 C C . ALA A 1 94 ? -2.514 1.001 10.350 1.00 96.00 94 ALA A C 1
ATOM 780 O O . ALA A 1 94 ? -3.518 0.670 10.962 1.00 96.00 94 ALA A O 1
ATOM 781 N N . GLY A 1 95 ? -1.387 1.273 11.010 1.00 94.50 95 GLY A N 1
ATOM 782 C CA . GLY A 1 95 ? -1.210 1.030 12.450 1.00 94.50 95 GLY A CA 1
ATOM 783 C C . GLY A 1 95 ? -1.788 2.066 13.404 1.00 94.50 95 GLY A C 1
ATOM 784 O O . GLY A 1 95 ? -1.457 2.040 14.581 1.00 94.50 95 GLY A O 1
ATOM 785 N N . THR A 1 96 ? -2.606 2.996 12.920 1.00 93.62 96 THR A N 1
ATOM 786 C CA . THR A 1 96 ? -3.233 4.028 13.755 1.00 93.62 96 THR A CA 1
ATOM 787 C C . THR A 1 96 ? -4.705 4.185 13.382 1.00 93.62 96 THR A C 1
ATOM 789 O O . THR A 1 96 ? -5.055 3.943 12.223 1.00 93.62 96 THR A O 1
ATOM 792 N N . PRO A 1 97 ? -5.567 4.666 14.299 1.00 93.88 97 PRO A N 1
ATOM 793 C CA . PRO A 1 97 ? -6.989 4.836 14.007 1.00 93.88 97 PRO A CA 1
ATOM 794 C C . PRO A 1 97 ? -7.247 5.699 12.766 1.00 93.88 97 PRO A C 1
ATOM 796 O O . PRO A 1 97 ? -8.043 5.327 11.912 1.00 93.88 97 PRO A O 1
ATOM 799 N N . LYS A 1 98 ? -6.500 6.804 12.615 1.00 93.62 98 LYS A N 1
ATOM 800 C CA . LYS A 1 98 ? -6.598 7.701 11.450 1.00 93.62 98 LYS A CA 1
ATOM 801 C C . LYS A 1 98 ? -6.273 6.991 10.132 1.00 93.62 98 LYS A C 1
ATOM 803 O O . LYS A 1 98 ? -6.931 7.232 9.129 1.00 93.62 98 LYS A O 1
ATOM 808 N N . LYS A 1 99 ? -5.261 6.116 10.119 1.00 95.62 99 LYS A N 1
ATOM 809 C CA . LYS A 1 99 ? -4.880 5.373 8.908 1.00 95.62 99 LYS A CA 1
ATOM 810 C C . LYS A 1 99 ? -5.899 4.295 8.556 1.00 95.62 99 LYS A C 1
ATOM 812 O O . LYS A 1 99 ? -6.194 4.123 7.382 1.00 95.62 99 LYS A O 1
ATOM 817 N N . ILE A 1 100 ? -6.437 3.601 9.559 1.00 95.69 100 ILE A N 1
ATOM 818 C CA . ILE A 1 100 ? -7.510 2.614 9.371 1.00 95.69 100 ILE A CA 1
ATOM 819 C C . ILE A 1 100 ? -8.754 3.299 8.807 1.00 95.69 100 ILE A C 1
ATOM 821 O O . ILE A 1 100 ? -9.344 2.814 7.846 1.00 95.69 100 ILE A O 1
ATOM 825 N N . GLN A 1 101 ? -9.133 4.440 9.387 1.00 95.19 101 GLN A N 1
ATOM 826 C CA . GLN A 1 101 ? -10.253 5.243 8.915 1.00 95.19 101 GLN A CA 1
ATOM 827 C C . GLN A 1 101 ? -10.047 5.673 7.460 1.00 95.19 101 GLN A C 1
ATOM 829 O O . GLN A 1 1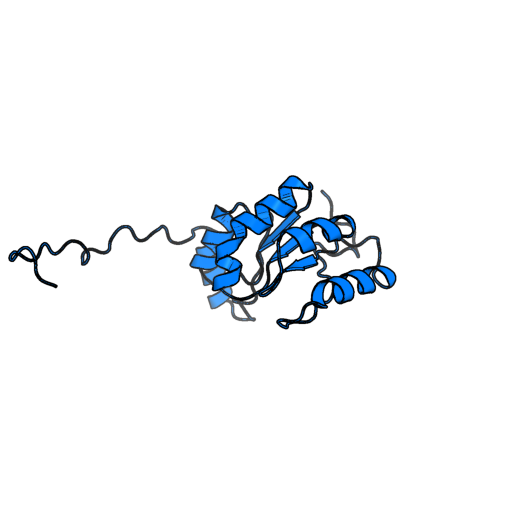01 ? -10.901 5.379 6.631 1.00 95.19 101 GLN A O 1
ATOM 834 N N . LEU A 1 102 ? -8.891 6.259 7.126 1.00 95.94 102 LEU A N 1
ATOM 835 C CA . LEU A 1 102 ? -8.594 6.664 5.752 1.00 95.94 102 LEU A CA 1
ATOM 836 C C . LEU A 1 102 ? -8.642 5.476 4.779 1.00 95.94 102 LEU A C 1
ATOM 838 O O . LEU A 1 102 ? -9.239 5.594 3.715 1.00 95.94 102 LEU A O 1
ATOM 842 N N . ALA A 1 103 ? -8.064 4.325 5.141 1.00 97.19 103 ALA A N 1
ATOM 843 C CA . ALA A 1 103 ? -8.104 3.118 4.311 1.00 97.19 103 ALA A CA 1
ATOM 844 C C . ALA A 1 103 ? -9.546 2.665 4.014 1.00 97.19 103 ALA A C 1
ATOM 846 O O . ALA A 1 103 ? -9.850 2.276 2.885 1.00 97.19 103 ALA A O 1
ATOM 847 N N . LYS A 1 104 ? -10.447 2.761 5.001 1.00 95.75 104 LYS A N 1
ATOM 848 C CA . LYS A 1 104 ? -11.878 2.482 4.820 1.00 95.75 104 LYS A CA 1
ATOM 849 C C . LYS A 1 104 ? -12.574 3.534 3.958 1.00 95.75 104 LYS A C 1
ATOM 851 O O . LYS A 1 104 ? -13.308 3.167 3.049 1.00 95.75 104 LYS A O 1
ATOM 856 N N . GLU A 1 105 ? -12.338 4.817 4.222 1.00 96.19 105 GLU A N 1
ATOM 857 C CA . GLU A 1 105 ? -12.975 5.938 3.516 1.00 96.19 105 GLU A CA 1
ATOM 858 C C . GLU A 1 105 ? -12.632 5.960 2.025 1.00 96.19 105 GLU A C 1
ATOM 860 O O . GLU A 1 105 ? -13.512 6.161 1.191 1.00 96.19 105 GLU A O 1
ATOM 865 N N . VAL A 1 106 ? -11.374 5.683 1.662 1.00 97.25 106 VAL A N 1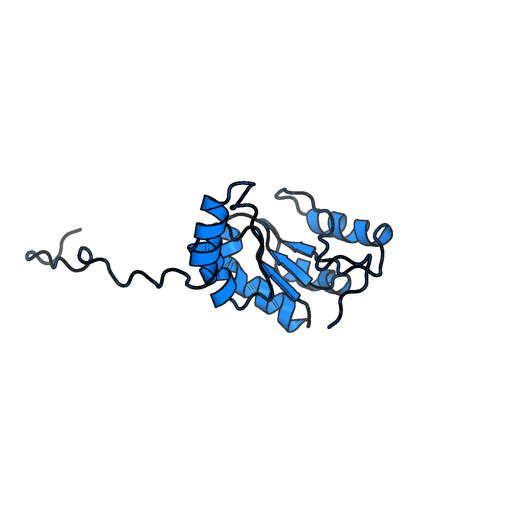
ATOM 866 C CA . VAL A 1 106 ? -10.986 5.566 0.245 1.00 97.25 106 VAL A CA 1
ATOM 867 C C . VAL A 1 106 ? -11.481 4.268 -0.400 1.00 97.25 106 VAL A C 1
ATOM 869 O O . VAL A 1 106 ? -11.338 4.092 -1.609 1.00 97.25 106 VAL A O 1
ATOM 872 N N . GLY A 1 107 ? -12.053 3.351 0.385 1.00 97.44 107 GLY A N 1
ATOM 873 C CA . GLY A 1 107 ? -12.509 2.042 -0.063 1.00 97.44 107 GLY A CA 1
ATOM 874 C C . GLY A 1 107 ? -11.354 1.180 -0.558 1.00 97.44 107 GLY A C 1
ATOM 875 O O . GLY A 1 107 ? -11.381 0.749 -1.710 1.00 97.44 107 GLY A O 1
ATOM 876 N N . ALA A 1 108 ? -10.323 1.000 0.273 1.00 98.12 108 ALA A N 1
ATOM 877 C CA . ALA A 1 108 ? -9.265 0.037 0.002 1.00 98.12 108 ALA A CA 1
ATOM 878 C C . ALA A 1 108 ? -9.789 -1.402 0.093 1.00 98.12 108 ALA A C 1
ATOM 880 O O . ALA A 1 108 ? -10.612 -1.710 0.953 1.00 98.12 108 ALA A O 1
ATOM 881 N N . ASP A 1 109 ? -9.278 -2.292 -0.761 1.00 98.00 109 ASP A N 1
ATOM 882 C CA . ASP A 1 109 ? -9.715 -3.694 -0.792 1.00 98.00 109 ASP A CA 1
ATOM 883 C C . ASP A 1 109 ? -9.159 -4.481 0.402 1.00 98.00 109 ASP A C 1
ATOM 885 O O . ASP A 1 109 ? -9.700 -5.508 0.805 1.00 98.00 109 ASP A O 1
ATOM 889 N N . SER A 1 110 ? -8.036 -4.021 0.957 1.00 97.00 110 SER A N 1
ATOM 890 C CA . SER A 1 110 ? -7.440 -4.554 2.183 1.00 97.00 110 SER A CA 1
ATOM 891 C C . SER A 1 110 ? -6.425 -3.579 2.786 1.00 97.00 110 SER A C 1
ATOM 893 O O . SER A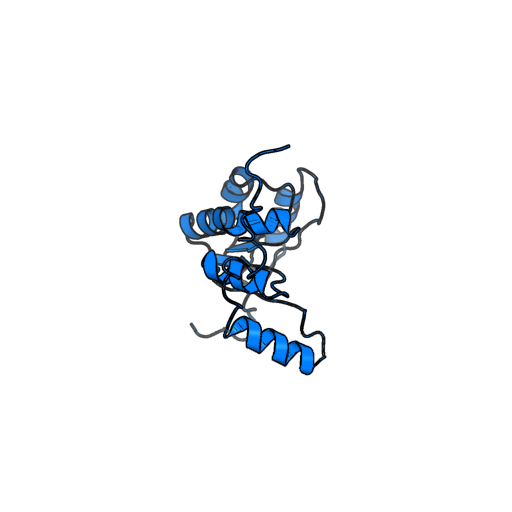 1 110 ? -5.970 -2.639 2.131 1.00 97.00 110 SER A O 1
ATOM 895 N N . CYS A 1 111 ? -6.071 -3.807 4.048 1.00 96.38 111 CYS A N 1
ATOM 896 C CA . CYS A 1 111 ? -4.980 -3.130 4.741 1.00 96.38 111 CYS A CA 1
ATOM 897 C C . CYS A 1 111 ? -4.379 -4.055 5.801 1.00 96.38 111 CYS A C 1
ATOM 899 O O . CYS A 1 111 ? -5.020 -5.000 6.262 1.00 96.38 111 CYS A O 1
ATOM 901 N N . GLU A 1 112 ? -3.177 -3.733 6.233 1.00 94.81 112 GLU A N 1
ATOM 902 C CA . GLU A 1 112 ? -2.366 -4.479 7.180 1.00 94.81 112 GLU A CA 1
ATOM 903 C C . GLU A 1 112 ? -1.594 -3.523 8.097 1.00 94.81 112 GLU A C 1
ATOM 905 O O . GLU A 1 112 ? -1.466 -2.318 7.864 1.00 94.81 112 GLU A O 1
ATOM 910 N N . SER A 1 113 ? -1.095 -4.052 9.206 1.00 94.50 113 SER A N 1
ATOM 911 C CA . SER A 1 113 ? -0.295 -3.294 10.155 1.00 94.50 113 SER A CA 1
ATOM 912 C C . SER A 1 113 ? 0.575 -4.233 10.968 1.00 94.50 113 SER A C 1
ATOM 914 O O . SER A 1 113 ? 0.159 -5.339 11.299 1.00 94.50 113 SER A O 1
ATOM 916 N N . ALA A 1 114 ? 1.753 -3.752 11.350 1.00 93.31 114 ALA A N 1
ATOM 917 C CA . ALA A 1 114 ? 2.581 -4.417 12.341 1.00 93.31 114 ALA A CA 1
ATOM 918 C C . ALA A 1 114 ? 2.245 -3.985 13.778 1.00 93.31 114 ALA A C 1
ATOM 920 O O . ALA A 1 114 ? 2.725 -4.628 14.692 1.00 93.31 114 ALA A O 1
ATOM 921 N N . PHE A 1 115 ? 1.423 -2.945 13.998 1.00 94.12 115 PHE A N 1
ATOM 922 C CA . PHE A 1 115 ? 1.181 -2.312 15.311 1.00 94.12 115 PHE A CA 1
ATOM 923 C C . PHE A 1 115 ? 1.046 -3.272 16.510 1.00 94.12 115 PHE A C 1
ATOM 925 O O . PHE A 1 115 ? 1.678 -2.983 17.528 1.00 94.12 115 PHE A O 1
ATOM 932 N N . PRO A 1 116 ? 0.312 -4.402 16.415 1.00 92.00 116 PRO A N 1
ATOM 933 C CA . PRO A 1 116 ? 0.240 -5.359 17.512 1.00 92.00 116 PRO A CA 1
ATOM 934 C C . PRO A 1 116 ? 1.598 -5.878 18.011 1.00 92.00 116 PRO A C 1
ATOM 936 O O . PRO A 1 116 ? 1.707 -6.119 19.201 1.00 92.00 116 PRO A O 1
ATOM 939 N N . LEU A 1 117 ? 2.611 -6.033 17.137 1.00 83.31 117 LEU A N 1
ATOM 940 C CA . LEU A 1 117 ? 3.980 -6.529 17.410 1.00 83.31 117 LEU A CA 1
ATOM 941 C C . LEU A 1 117 ? 4.100 -7.410 18.673 1.00 83.31 117 LEU A C 1
ATOM 943 O O . LEU A 1 117 ? 4.655 -6.979 19.680 1.00 83.31 117 LEU A O 1
ATOM 947 N N . TRP A 1 118 ? 3.590 -8.644 18.613 1.00 86.81 118 TRP A N 1
ATOM 948 C CA . TRP A 1 118 ? 3.638 -9.645 19.700 1.00 86.81 118 TRP A CA 1
ATOM 949 C C . TRP A 1 118 ? 2.967 -9.247 21.034 1.00 86.81 118 TRP A C 1
ATOM 951 O O . TRP A 1 118 ? 3.020 -10.015 21.991 1.00 86.81 118 TRP A O 1
ATOM 961 N N . GLU A 1 119 ? 2.297 -8.096 21.116 1.00 95.62 119 GLU A N 1
ATOM 962 C CA . GLU A 1 119 ? 1.636 -7.592 22.319 1.00 95.62 119 GLU A CA 1
ATOM 963 C C . GLU A 1 119 ? 0.106 -7.678 22.184 1.00 95.62 119 GLU A C 1
ATOM 965 O O . GLU A 1 119 ? -0.521 -6.955 21.404 1.00 95.62 119 GLU A O 1
ATOM 970 N N . MET A 1 120 ? -0.524 -8.534 22.998 1.00 94.94 120 MET A N 1
ATOM 971 C CA . MET A 1 120 ? -1.980 -8.742 22.964 1.00 94.94 120 MET A CA 1
ATOM 972 C C . MET A 1 120 ? -2.779 -7.466 23.242 1.00 94.94 120 MET A C 1
ATOM 974 O O . MET A 1 120 ? -3.784 -7.215 22.584 1.00 94.94 120 MET A O 1
ATOM 978 N N . LYS A 1 121 ? -2.297 -6.597 24.136 1.00 95.44 121 LYS A N 1
ATOM 979 C CA . LYS A 1 121 ? -2.947 -5.307 24.402 1.00 95.44 121 LYS A CA 1
ATOM 980 C C . LYS A 1 121 ? -3.053 -4.448 23.136 1.00 95.44 121 LYS A C 1
ATOM 982 O O . LYS A 1 121 ? -4.108 -3.887 22.848 1.00 95.44 121 LYS A O 1
ATOM 987 N N . ARG A 1 122 ? -1.977 -4.369 22.347 1.00 94.56 122 ARG A N 1
ATOM 988 C CA . ARG A 1 122 ? -1.968 -3.626 21.077 1.00 94.56 122 ARG A CA 1
ATOM 989 C C . ARG A 1 122 ? -2.832 -4.301 20.018 1.00 94.56 122 ARG A C 1
ATOM 991 O O . ARG A 1 122 ? -3.420 -3.611 19.186 1.00 94.56 122 ARG A O 1
ATOM 998 N N . PHE A 1 123 ? -2.929 -5.631 20.041 1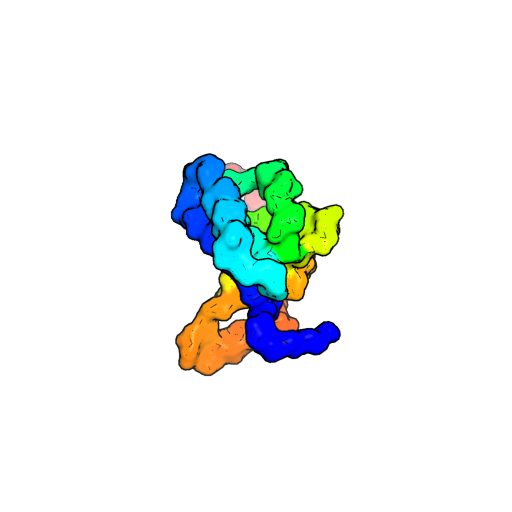.00 94.44 123 PHE A N 1
ATOM 999 C CA . PHE A 1 123 ? -3.887 -6.354 19.206 1.00 94.44 123 PHE A CA 1
ATOM 1000 C C . PHE A 1 123 ? -5.329 -5.940 19.525 1.00 94.44 123 PHE A C 1
ATOM 1002 O O . PHE A 1 123 ? -6.071 -5.589 18.607 1.00 94.44 123 PHE A O 1
ATOM 1009 N N . ASP A 1 124 ? -5.706 -5.898 20.803 1.00 94.19 124 ASP A N 1
ATOM 1010 C CA . ASP A 1 124 ? -7.054 -5.511 21.229 1.00 94.19 124 ASP A CA 1
ATOM 1011 C C . ASP A 1 124 ? -7.379 -4.054 20.868 1.00 94.19 124 ASP A C 1
ATOM 1013 O O . ASP A 1 124 ? -8.462 -3.760 20.351 1.00 94.19 124 ASP A O 1
ATOM 1017 N N . GLU A 1 125 ? -6.426 -3.138 21.064 1.00 93.38 125 GLU A N 1
ATOM 1018 C CA . GLU A 1 125 ? -6.551 -1.738 20.641 1.00 93.38 125 GLU A CA 1
ATOM 1019 C C . GLU A 1 125 ? -6.753 -1.622 19.124 1.00 93.38 125 GLU A C 1
ATOM 1021 O O . GLU A 1 125 ? -7.687 -0.954 18.667 1.00 93.38 125 GLU A O 1
ATOM 1026 N N . PHE A 1 126 ? -5.933 -2.325 18.338 1.00 93.31 126 PHE A N 1
ATOM 1027 C CA . PHE A 1 126 ? -6.063 -2.357 16.885 1.00 93.31 126 PHE A CA 1
ATOM 1028 C C . PHE A 1 126 ? -7.412 -2.928 16.446 1.00 93.31 126 PHE A C 1
ATOM 1030 O O . PHE A 1 126 ? -8.082 -2.331 15.605 1.00 93.31 126 PHE A O 1
ATOM 1037 N N . ALA A 1 127 ? -7.846 -4.048 17.031 1.00 92.69 127 ALA A N 1
ATOM 1038 C CA . ALA A 1 127 ? -9.127 -4.676 16.726 1.00 92.69 127 ALA A CA 1
ATOM 1039 C C . ALA A 1 127 ? -10.305 -3.743 17.046 1.00 92.69 127 ALA A C 1
ATOM 1041 O O . ALA A 1 127 ? -11.262 -3.665 16.268 1.00 92.69 127 ALA A O 1
ATOM 1042 N N . LYS A 1 128 ? -10.223 -2.984 18.148 1.00 93.50 128 LYS A N 1
ATOM 1043 C CA . LYS A 1 128 ? -11.209 -1.956 18.501 1.00 93.50 128 LYS A CA 1
ATOM 1044 C C . LYS A 1 128 ? -11.260 -0.851 17.446 1.00 93.50 128 LYS A C 1
ATOM 1046 O O . LYS A 1 128 ? -12.340 -0.584 16.921 1.00 93.50 128 LYS A O 1
ATOM 1051 N N . TRP A 1 129 ? -10.119 -0.261 17.082 1.00 92.00 129 TRP A N 1
ATOM 1052 C CA . TRP A 1 129 ? -10.055 0.773 16.038 1.00 92.00 129 TRP A CA 1
ATOM 1053 C C . TRP A 1 129 ? -10.503 0.253 14.669 1.00 92.00 129 TRP A C 1
ATOM 1055 O O . TRP A 1 129 ? -11.131 0.977 13.901 1.00 92.00 129 TRP A O 1
ATOM 1065 N N . PHE A 1 130 ? -10.205 -1.009 14.358 1.00 90.06 130 PHE A N 1
ATOM 1066 C CA . PHE A 1 130 ? -10.600 -1.629 13.102 1.00 90.06 130 PHE A CA 1
ATOM 1067 C C . PHE A 1 130 ? -12.101 -1.886 13.023 1.00 90.06 130 PHE A C 1
ATOM 1069 O O . PHE A 1 130 ? -12.688 -1.672 11.968 1.00 90.06 130 PHE A O 1
ATOM 1076 N N . ARG A 1 131 ? -12.766 -2.293 14.108 1.00 89.88 131 ARG A N 1
ATOM 1077 C CA . ARG A 1 131 ? -14.232 -2.454 14.117 1.00 89.88 131 ARG A CA 1
ATOM 1078 C C . ARG A 1 131 ? -14.943 -1.105 14.130 1.00 89.88 131 ARG A C 1
ATOM 1080 O O . ARG A 1 131 ? -15.871 -0.895 13.356 1.00 89.88 131 ARG A O 1
ATOM 1087 N N . GLN A 1 132 ? -14.472 -0.192 14.972 1.00 84.06 132 GLN A N 1
ATOM 1088 C CA . GLN A 1 132 ? -15.064 1.120 15.203 1.00 84.06 132 GLN A CA 1
ATOM 1089 C C . GLN A 1 132 ? -13.962 2.182 15.118 1.00 84.06 132 GLN A C 1
ATOM 1091 O O . GLN A 1 132 ? -13.369 2.537 16.142 1.00 84.06 132 GLN A O 1
ATOM 1096 N N . PRO A 1 133 ? -13.639 2.675 13.907 1.00 69.38 133 PRO A N 1
ATOM 1097 C CA . PRO A 1 133 ? -12.716 3.790 13.790 1.00 69.38 133 PRO A CA 1
ATOM 1098 C C . PRO A 1 133 ? -13.313 4.976 14.557 1.00 69.38 133 PRO A C 1
ATOM 1100 O O . PRO A 1 133 ? -14.526 5.191 14.480 1.00 69.38 133 PRO A O 1
ATOM 1103 N N . PRO A 1 134 ? -12.505 5.718 15.336 1.00 64.25 134 PRO A N 1
ATOM 1104 C CA . PRO A 1 134 ? -13.002 6.892 16.029 1.00 64.25 134 PRO A CA 1
ATOM 1105 C C . PRO A 1 134 ? -13.611 7.826 14.988 1.00 64.25 134 PRO A C 1
ATOM 1107 O O . PRO A 1 134 ? -12.971 8.132 13.984 1.00 64.25 134 PRO A O 1
ATOM 1110 N N . GLY A 1 135 ? -14.863 8.227 15.211 1.00 60.09 135 GLY A N 1
ATOM 1111 C CA . GLY A 1 135 ? -15.530 9.174 14.331 1.00 60.09 135 GLY A CA 1
ATOM 1112 C C . GLY A 1 135 ? -14.743 10.485 14.239 1.00 60.09 135 GLY A C 1
ATOM 1113 O O . GLY A 1 135 ? -13.885 10.760 15.091 1.00 60.09 135 GLY A O 1
ATOM 1114 N N . PRO A 1 136 ? -15.023 11.318 13.224 1.00 60.22 136 PRO A N 1
ATOM 1115 C CA . PRO A 1 136 ? -14.478 12.663 13.195 1.00 60.22 136 PRO A CA 1
ATOM 1116 C C . PRO A 1 136 ? -14.801 13.346 14.527 1.00 60.22 136 PRO A C 1
ATOM 1118 O O . PRO A 1 136 ? -15.949 13.349 14.974 1.00 60.22 136 PRO A O 1
ATOM 1121 N N . LYS A 1 137 ? -13.784 13.919 15.180 1.00 57.03 137 LYS A N 1
ATOM 1122 C CA . LYS A 1 137 ? -14.031 14.886 16.248 1.00 57.03 137 LYS A CA 1
ATOM 1123 C C . LYS A 1 137 ? -14.632 16.113 15.566 1.00 57.03 137 LYS A C 1
ATOM 1125 O O . LYS A 1 137 ? -13.890 16.952 15.064 1.00 57.03 137 LYS A O 1
ATOM 1130 N N . LEU A 1 138 ? -15.961 16.172 15.476 1.00 54.81 138 LEU A N 1
ATOM 1131 C CA . LEU A 1 138 ? -16.655 17.435 15.240 1.00 54.81 138 LEU A CA 1
ATOM 1132 C C . LEU A 1 138 ? -16.166 18.386 16.329 1.00 54.81 138 LEU A C 1
ATOM 1134 O O . LEU A 1 138 ? -16.153 17.975 17.487 1.00 54.81 138 LEU A O 1
ATOM 1138 N N . PHE A 1 139 ? -15.672 19.557 15.913 1.00 58.91 139 PHE A N 1
ATOM 1139 C CA . PHE A 1 139 ? -15.355 20.735 16.725 1.00 58.91 139 PHE A CA 1
ATOM 1140 C C . PHE A 1 139 ? -15.327 20.452 18.232 1.00 58.91 139 PHE A C 1
ATOM 1142 O O . PHE A 1 139 ? -16.376 20.327 18.864 1.00 58.91 139 PHE A O 1
ATOM 1149 N N . GLY A 1 140 ? -14.128 20.311 18.809 1.00 55.84 140 GLY A N 1
ATOM 1150 C CA . GLY A 1 140 ? -14.016 20.233 20.265 1.00 55.84 140 GLY A CA 1
ATOM 1151 C C . GLY A 1 140 ? -14.726 21.435 20.909 1.00 55.84 140 GLY A C 1
ATOM 1152 O O . GLY A 1 140 ? -14.833 22.478 20.262 1.00 55.84 140 GLY A O 1
ATOM 1153 N N . PRO A 1 141 ? -15.193 21.334 22.164 1.00 53.81 141 PRO A N 1
ATOM 1154 C CA . PRO A 1 141 ? -15.916 22.421 22.840 1.00 53.81 141 PRO A CA 1
ATOM 1155 C C . PRO A 1 141 ? -15.157 23.766 22.881 1.00 53.81 141 PRO A C 1
ATOM 1157 O O . PRO A 1 141 ? -15.744 24.791 23.201 1.00 53.81 141 PRO A O 1
ATOM 1160 N N . GLU A 1 142 ? -13.875 23.780 22.515 1.00 53.12 142 GLU A N 1
ATOM 1161 C CA . GLU A 1 142 ? -12.982 24.939 22.549 1.00 53.12 142 GLU A CA 1
ATOM 1162 C C . GLU A 1 142 ? -12.920 25.735 21.233 1.00 53.12 142 GLU A C 1
ATOM 1164 O O . GLU A 1 142 ? -12.392 26.840 21.217 1.00 53.12 142 GLU A O 1
ATOM 1169 N N . SER A 1 143 ? -13.479 25.235 20.122 1.00 50.94 143 SER A N 1
ATOM 1170 C CA . SER A 1 143 ? -13.427 25.942 18.826 1.00 50.94 143 SER A CA 1
ATOM 1171 C C . SER A 1 143 ? -14.581 26.926 18.585 1.00 50.94 143 SER A C 1
ATOM 1173 O O . SER A 1 143 ? -14.737 27.410 17.468 1.00 50.94 143 SER A O 1
ATOM 1175 N N . TRP A 1 144 ? -15.389 27.220 19.609 1.00 48.28 144 TRP A N 1
ATOM 1176 C CA . TRP A 1 144 ? -16.514 28.167 19.538 1.00 48.28 144 TRP A CA 1
ATOM 1177 C C . TRP A 1 144 ? -16.524 29.193 20.673 1.00 48.28 144 TRP A C 1
ATOM 1179 O O . TRP A 1 144 ? -17.579 29.746 20.987 1.00 48.28 144 TRP A O 1
ATOM 1189 N N . VAL A 1 145 ? -15.376 29.489 21.290 1.00 49.91 145 VAL A N 1
ATOM 1190 C CA . VAL A 1 145 ? -15.301 30.705 22.104 1.00 49.91 145 VAL A CA 1
ATOM 1191 C C . VAL A 1 145 ? -15.357 31.884 21.136 1.00 49.91 145 VAL A C 1
ATOM 1193 O O . VAL A 1 145 ? -14.352 32.287 20.557 1.00 49.91 145 VAL A O 1
ATOM 1196 N N . LEU A 1 146 ? -16.566 32.403 20.915 1.00 48.06 146 LEU A N 1
ATOM 1197 C CA . LEU A 1 146 ? -16.758 33.753 20.415 1.00 48.06 146 LEU A CA 1
ATOM 1198 C C . LEU A 1 146 ? -16.044 34.660 21.415 1.00 48.06 146 LEU A C 1
ATOM 1200 O O . LEU A 1 146 ? -16.538 34.875 22.523 1.00 48.06 146 LEU A O 1
ATOM 1204 N N . HIS A 1 147 ? -14.852 35.131 21.053 1.00 51.97 147 HIS A N 1
ATOM 1205 C CA . HIS A 1 147 ? -14.258 36.251 21.758 1.00 51.97 147 HIS A CA 1
ATOM 1206 C C . HIS A 1 147 ? -15.288 37.391 21.698 1.00 51.97 147 HIS A C 1
ATOM 1208 O O . HIS A 1 147 ? -15.745 37.718 20.598 1.00 51.97 147 HIS A O 1
ATOM 1214 N N . PRO A 1 148 ? -15.713 37.954 22.844 1.00 54.00 148 PRO A N 1
ATOM 1215 C CA . PRO A 1 148 ? -16.686 39.049 22.864 1.00 54.00 148 PRO A CA 1
ATOM 1216 C C . PRO A 1 148 ? -16.182 40.294 22.118 1.00 54.00 148 PRO A C 1
ATOM 1218 O O . PRO A 1 148 ? -16.981 41.149 21.744 1.00 54.00 148 PRO A O 1
ATOM 1221 N N . ASP A 1 149 ? -14.884 40.342 21.820 1.00 57.75 149 ASP A N 1
ATOM 1222 C CA . ASP A 1 149 ? -14.239 41.414 21.084 1.00 57.75 149 ASP A CA 1
ATOM 1223 C C . ASP A 1 149 ? -13.988 40.944 19.647 1.00 57.75 149 ASP A C 1
ATOM 1225 O O . ASP A 1 149 ? -12.991 40.292 19.328 1.00 57.75 149 ASP A O 1
ATOM 1229 N N . GLY A 1 150 ? -14.956 41.213 18.773 1.00 47.69 150 GLY A N 1
ATOM 1230 C CA . GLY A 1 150 ? -14.823 40.957 17.346 1.00 47.69 150 GLY A CA 1
ATOM 1231 C C . GLY A 1 150 ? -13.582 41.638 16.756 1.00 47.69 150 GLY A C 1
ATOM 1232 O O . GLY A 1 150 ? -13.342 42.812 17.002 1.00 47.69 150 GLY A O 1
ATOM 1233 N N . ILE A 1 151 ? -12.867 40.891 15.910 1.00 44.03 151 ILE A N 1
ATOM 1234 C CA . ILE A 1 151 ? -11.777 41.329 15.021 1.00 44.03 151 ILE A CA 1
ATOM 1235 C C . ILE A 1 151 ? -10.539 41.903 15.734 1.00 44.03 151 ILE A C 1
ATOM 1237 O O . ILE A 1 151 ? -10.507 43.073 16.098 1.00 44.03 151 ILE A O 1
ATOM 1241 N N . ALA A 1 152 ? -9.445 41.132 15.726 1.00 39.66 152 ALA A N 1
ATOM 1242 C CA . ALA A 1 152 ? -8.103 41.660 15.461 1.00 39.66 152 ALA A CA 1
ATOM 1243 C C . ALA A 1 152 ? -7.114 40.531 15.104 1.00 39.66 152 ALA A C 1
ATOM 1245 O O . ALA A 1 152 ? -6.969 39.591 15.882 1.00 39.66 152 ALA A O 1
ATOM 1246 N N . GLY A 1 153 ? -6.394 40.690 13.983 1.00 39.94 153 GLY A N 1
ATOM 1247 C CA . GLY A 1 153 ? -5.111 40.023 13.695 1.00 39.94 153 GLY A CA 1
ATOM 1248 C C . GLY A 1 153 ? -5.151 38.855 12.727 1.00 39.94 153 GLY A C 1
ATOM 1249 O O . GLY A 1 153 ? -5.108 37.710 13.219 1.00 39.94 153 GLY A O 1
#

pLDDT: mean 86.46, std 16.28, range [39.66, 98.75]

InterPro domains:
  IPR036511 Queuine tRNA-ribosyltransferase-like [SSF51713] (21-117)

Secondary structure (DSSP, 8-state):
-PPPTTS-S-EEPP---SS-TTHHHHHHHHTTTS-TTS-EEEEE-TT--HHHHHHHGGG-SEEEE-S-HHHHTTHHHHHHHHHHTT-EEEE----SHHHHHHHHHTT-SEE---TTTT-HHHHHHHHHHHHSPPPP----TTTT---SS----

Sequence (153 aa):
MAFRIGTPYLAIVPDIVADGEEFLEFSIRWLDWLPRAWPWYLAVQDGMRLEQVAQALDGFVGIFLGGSNRFKATALYWRRLAHRQGKRFHYARAGTPKKIQLAKEVGADSCESAFPLWEMKRFDEFAKWFRQPPGPKLFGPESWVLHPDGIAG

Foldseek 3Di:
DDDDPPEDPEDEQDFDPDQDPCGLVNSLVCLVVDDLPYQYAYEDEPNDDLVVCLVRCVSHQAHEYDYDPVSLVCQLSRCCSQVVVVHAFEYEALLDLVSLVSCVVSPHPYYDHCQCVVPVVSVVVVVCSNVPRDPPPDDDPPPPPPPPDPDDD

Radius of gyration: 19.5 Å; chains: 1; bounding box: 32×66×42 Å